Protein AF-A0A382F9M6-F1 (afdb_monomer_lite)

Secondary structure (DSSP, 8-state):
----------TTGGGTS-GGGS----STT--HHHHHHHHHHHHHIIIIIGGGHHHHHTT-HHHHHHHHHHHHHTT--

Sequence (77 aa):
MEQPIQITKTGGRFLVTPITDTNIFTREDFTEEQREIQEMVQGFCTEHIAPVKEELEKKDKDLTFSLLKKIAELGLL

Structure (mmCIF, N/CA/C/O backbone):
data_AF-A0A382F9M6-F1
#
_entry.id   AF-A0A382F9M6-F1
#
loop_
_atom_site.group_PDB
_atom_site.id
_atom_site.type_symbol
_atom_site.label_atom_id
_atom_site.label_alt_id
_atom_site.label_comp_id
_atom_site.label_asym_id
_atom_site.label_entity_id
_atom_site.label_seq_id
_atom_site.pdbx_PDB_ins_code
_atom_site.Cartn_x
_atom_site.Cartn_y
_atom_site.Cartn_z
_atom_site.occupancy
_atom_site.B_iso_or_equiv
_atom_site.auth_seq_id
_atom_site.auth_comp_id
_atom_site.auth_asym_id
_atom_site.auth_atom_id
_atom_site.pdbx_PDB_model_num
ATOM 1 N N . MET A 1 1 ? 29.519 4.127 -37.344 1.00 43.06 1 MET A N 1
ATOM 2 C CA . MET A 1 1 ? 29.311 3.098 -36.307 1.00 43.06 1 MET A CA 1
ATOM 3 C C . MET A 1 1 ? 28.207 3.615 -35.408 1.00 43.06 1 MET A C 1
ATOM 5 O O . MET A 1 1 ? 28.464 4.527 -34.633 1.00 43.06 1 MET A O 1
ATOM 9 N N . GLU A 1 2 ? 26.977 3.146 -35.594 1.00 50.81 2 GLU A N 1
ATOM 10 C CA . GLU A 1 2 ? 25.876 3.495 -34.692 1.00 50.81 2 GLU A CA 1
ATOM 11 C C . GLU A 1 2 ? 26.104 2.748 -33.378 1.00 50.81 2 GLU A C 1
ATOM 13 O O . GLU A 1 2 ? 26.176 1.521 -33.348 1.00 50.81 2 GLU A O 1
ATOM 18 N N . GLN A 1 3 ? 26.350 3.497 -32.307 1.00 53.66 3 GLN A N 1
ATOM 19 C CA . GLN A 1 3 ? 26.486 2.933 -30.969 1.00 53.66 3 GLN A CA 1
ATOM 20 C C . GLN A 1 3 ? 25.111 2.394 -30.539 1.00 53.66 3 GLN A C 1
ATOM 22 O O . GLN A 1 3 ? 24.117 3.103 -30.722 1.00 53.66 3 GLN A O 1
ATOM 27 N N . PRO A 1 4 ? 25.017 1.179 -29.969 1.00 58.16 4 PRO A N 1
ATOM 28 C CA . PRO A 1 4 ? 23.748 0.668 -29.472 1.00 58.16 4 PRO A CA 1
ATOM 29 C C . PRO A 1 4 ? 23.223 1.594 -28.371 1.00 58.16 4 PRO A C 1
ATOM 31 O O . PRO A 1 4 ? 23.952 1.957 -27.445 1.00 58.16 4 PRO A O 1
ATOM 34 N N . ILE A 1 5 ? 21.955 1.995 -28.481 1.00 64.12 5 ILE A N 1
ATOM 35 C CA . ILE A 1 5 ? 21.295 2.844 -27.489 1.00 64.12 5 ILE A CA 1
ATOM 36 C C . ILE A 1 5 ? 21.284 2.080 -26.165 1.00 64.12 5 ILE A C 1
ATOM 38 O O . ILE A 1 5 ? 20.613 1.060 -26.022 1.00 64.12 5 ILE A O 1
ATOM 42 N N . GLN A 1 6 ? 22.034 2.575 -25.184 1.00 61.53 6 GLN A N 1
ATOM 43 C CA . GLN A 1 6 ? 22.056 2.000 -23.847 1.00 61.53 6 GLN A CA 1
ATOM 44 C C . GLN A 1 6 ? 20.649 2.132 -23.234 1.00 61.53 6 GLN A C 1
ATOM 46 O O . GLN A 1 6 ? 20.101 3.236 -23.094 1.00 61.53 6 GLN A O 1
ATOM 51 N N . ILE A 1 7 ? 20.021 0.994 -22.919 1.00 62.44 7 ILE A N 1
ATOM 52 C CA . ILE A 1 7 ? 18.674 0.947 -22.335 1.00 62.44 7 ILE A CA 1
ATOM 53 C C . ILE A 1 7 ? 18.778 1.277 -20.844 1.00 62.44 7 ILE A C 1
ATOM 55 O O . ILE A 1 7 ? 18.722 0.420 -19.968 1.00 62.44 7 ILE A O 1
ATOM 59 N N . THR A 1 8 ? 18.963 2.556 -20.545 1.00 62.59 8 THR A N 1
ATOM 60 C CA . THR A 1 8 ? 18.847 3.095 -19.191 1.00 62.59 8 THR A CA 1
ATOM 61 C C . THR A 1 8 ? 17.365 3.343 -18.911 1.00 62.59 8 THR A C 1
ATOM 63 O O . THR A 1 8 ? 16.711 4.068 -19.672 1.00 62.59 8 THR A O 1
ATOM 66 N N . LYS A 1 9 ? 16.819 2.727 -17.854 1.00 68.25 9 LYS A N 1
ATOM 67 C CA . LYS A 1 9 ? 15.446 2.960 -17.377 1.00 68.25 9 LYS A CA 1
ATOM 68 C C . LYS A 1 9 ? 15.375 4.320 -16.678 1.00 68.25 9 LYS A C 1
ATOM 70 O O . LYS A 1 9 ? 15.493 4.408 -15.461 1.00 68.25 9 LYS A O 1
ATOM 75 N N . THR A 1 10 ? 15.255 5.387 -17.456 1.00 79.00 10 THR A N 1
ATOM 76 C CA . THR A 1 10 ? 15.096 6.758 -16.958 1.00 79.00 10 THR A CA 1
ATOM 77 C C . THR A 1 10 ? 13.644 7.215 -17.099 1.00 79.00 10 THR A C 1
ATOM 79 O O . THR A 1 10 ? 12.955 6.849 -18.054 1.00 79.00 10 THR A O 1
ATOM 82 N N . GLY A 1 11 ? 13.167 8.031 -16.154 1.00 84.31 11 GLY A N 1
ATOM 83 C CA . GLY A 1 11 ? 11.862 8.688 -16.279 1.00 84.31 11 GLY A CA 1
ATOM 84 C C . GLY A 1 11 ? 11.810 9.597 -17.517 1.00 84.31 11 GLY A C 1
ATOM 85 O O . GLY A 1 11 ? 12.816 10.199 -17.883 1.00 84.31 11 GLY A O 1
ATOM 86 N N . GLY A 1 12 ? 10.651 9.680 -18.181 1.00 84.88 12 GLY A N 1
ATOM 87 C CA . GLY A 1 12 ? 10.432 10.554 -19.350 1.00 84.88 12 GLY A CA 1
ATOM 88 C C . GLY A 1 12 ? 10.748 9.942 -20.723 1.00 84.88 12 GLY A C 1
ATOM 89 O O . GLY A 1 12 ? 10.494 10.573 -21.746 1.00 84.88 12 GLY A O 1
ATOM 90 N N . ARG A 1 13 ? 11.245 8.698 -20.779 1.00 84.31 13 ARG A N 1
ATOM 91 C CA . ARG A 1 13 ? 11.603 8.006 -22.035 1.00 84.31 13 ARG A CA 1
ATOM 92 C C . ARG A 1 13 ? 10.424 7.847 -23.014 1.00 84.31 13 ARG A C 1
ATOM 94 O O . ARG A 1 13 ? 10.637 7.850 -24.226 1.00 84.31 13 ARG A O 1
ATOM 101 N N . PHE A 1 14 ? 9.194 7.789 -22.506 1.00 86.38 14 PHE A N 1
ATOM 102 C CA . PHE A 1 14 ? 7.969 7.664 -23.306 1.00 86.38 14 PHE A CA 1
ATOM 103 C C . PHE A 1 14 ? 7.762 8.799 -24.332 1.00 86.38 14 PHE A C 1
ATOM 105 O O . PHE A 1 14 ? 6.987 8.634 -25.264 1.00 86.38 14 PHE A O 1
ATOM 112 N N . LEU A 1 15 ? 8.446 9.943 -24.186 1.00 87.56 15 LEU A N 1
ATOM 113 C CA . LEU A 1 15 ? 8.358 11.071 -25.126 1.00 87.56 15 LEU A CA 1
ATOM 114 C C . LEU A 1 15 ? 9.131 10.848 -26.434 1.00 87.56 15 LEU A C 1
ATOM 116 O O . LEU A 1 15 ? 8.844 11.500 -27.433 1.00 87.56 15 LEU A O 1
ATOM 120 N N . VAL A 1 16 ? 10.146 9.981 -26.413 1.00 87.94 16 VAL A N 1
ATOM 121 C CA . VAL A 1 16 ? 11.119 9.825 -27.512 1.00 87.94 16 VAL A CA 1
ATOM 122 C C . VAL A 1 16 ? 11.267 8.378 -27.983 1.00 87.94 16 VAL A C 1
ATOM 124 O O . VAL A 1 16 ? 12.087 8.099 -28.852 1.00 87.94 16 VAL A O 1
ATOM 127 N N . THR A 1 17 ? 10.502 7.449 -27.405 1.00 82.62 17 THR A N 1
ATOM 128 C CA . THR A 1 17 ? 10.512 6.024 -27.767 1.00 82.62 17 THR A CA 1
ATOM 129 C C . THR A 1 17 ? 9.089 5.517 -27.985 1.00 82.62 17 THR A C 1
ATOM 131 O O . THR A 1 17 ? 8.175 5.994 -27.307 1.00 82.62 17 THR A O 1
ATOM 134 N N . PRO A 1 18 ? 8.877 4.565 -28.913 1.00 86.62 18 PRO A N 1
ATOM 135 C CA . PRO A 1 18 ? 7.585 3.918 -29.075 1.00 86.62 18 PRO A CA 1
ATOM 136 C C . PRO A 1 18 ? 7.131 3.236 -27.783 1.00 86.62 18 PRO A C 1
ATOM 138 O O . PRO A 1 18 ? 7.890 2.530 -27.120 1.00 86.62 18 PRO A O 1
ATOM 141 N N . ILE A 1 19 ? 5.855 3.410 -27.446 1.00 82.62 19 ILE A N 1
ATOM 142 C CA . ILE A 1 19 ? 5.264 2.821 -26.240 1.00 82.62 19 ILE A CA 1
ATOM 143 C C . ILE A 1 19 ? 5.251 1.285 -26.274 1.00 82.62 19 ILE A C 1
ATOM 145 O O . ILE A 1 19 ? 5.335 0.651 -25.229 1.00 82.62 19 ILE A O 1
ATOM 149 N N . THR A 1 20 ? 5.209 0.689 -27.469 1.00 83.44 20 THR A N 1
ATOM 150 C CA . THR A 1 20 ? 5.270 -0.766 -27.686 1.00 83.44 20 THR A CA 1
ATOM 151 C C . THR A 1 20 ? 6.578 -1.388 -27.213 1.00 83.44 20 THR A C 1
ATOM 153 O O . THR A 1 20 ? 6.609 -2.572 -26.897 1.00 83.44 20 THR A O 1
ATOM 156 N N . ASP A 1 21 ? 7.641 -0.588 -27.127 1.00 78.75 21 ASP A N 1
ATOM 157 C CA . ASP A 1 21 ? 8.966 -1.036 -26.694 1.00 78.75 21 ASP A CA 1
ATOM 158 C C . ASP A 1 21 ? 9.139 -0.893 -25.169 1.00 78.75 21 ASP A C 1
ATOM 160 O O . ASP A 1 21 ? 10.226 -1.094 -24.622 1.00 78.75 21 ASP A O 1
ATOM 164 N N . THR A 1 22 ? 8.065 -0.519 -24.466 1.00 78.31 22 THR A N 1
ATOM 165 C CA . THR A 1 22 ? 8.038 -0.294 -23.022 1.00 78.31 22 THR A CA 1
ATOM 166 C C . THR A 1 22 ? 7.203 -1.367 -22.334 1.00 78.31 22 THR A C 1
ATOM 168 O O . THR A 1 22 ? 6.063 -1.619 -22.709 1.00 78.31 22 THR A O 1
ATOM 171 N N . ASN A 1 23 ? 7.744 -1.958 -21.268 1.00 83.94 23 ASN A N 1
ATOM 172 C CA . ASN A 1 23 ? 6.946 -2.779 -20.363 1.00 83.94 23 ASN A CA 1
ATOM 173 C C . ASN A 1 23 ? 6.126 -1.862 -19.438 1.00 83.94 23 ASN A C 1
ATOM 175 O O . ASN A 1 23 ? 6.708 -1.135 -18.627 1.00 83.94 23 ASN A O 1
ATOM 179 N N . ILE A 1 24 ? 4.802 -1.877 -19.584 1.00 88.00 24 ILE A N 1
ATOM 180 C CA . ILE A 1 24 ? 3.869 -1.070 -18.793 1.00 88.00 24 ILE A CA 1
ATOM 181 C C . ILE A 1 24 ? 3.265 -1.973 -17.727 1.00 88.00 24 ILE A C 1
ATOM 183 O O . ILE A 1 24 ? 2.592 -2.936 -18.063 1.00 88.00 24 ILE A O 1
ATOM 187 N N . PHE A 1 25 ? 3.486 -1.637 -16.458 1.00 92.69 25 PHE A N 1
ATOM 188 C CA . PHE A 1 25 ? 2.825 -2.322 -15.353 1.00 92.69 25 PHE A CA 1
ATOM 189 C C . PHE A 1 25 ? 1.369 -1.857 -15.251 1.00 92.69 25 PHE A C 1
ATOM 191 O O . PHE A 1 25 ? 1.094 -0.662 -15.114 1.00 92.69 25 PHE A O 1
ATOM 198 N N . THR A 1 26 ? 0.453 -2.809 -15.333 1.00 94.38 26 THR A N 1
ATOM 199 C CA . THR A 1 26 ? -1.000 -2.639 -15.285 1.00 94.38 26 THR A CA 1
ATOM 200 C C . THR A 1 26 ? -1.582 -3.362 -14.067 1.00 94.38 26 THR A C 1
ATOM 202 O O . THR A 1 26 ? -0.857 -3.983 -13.292 1.00 94.38 26 THR A O 1
ATOM 205 N N . ARG A 1 27 ? -2.898 -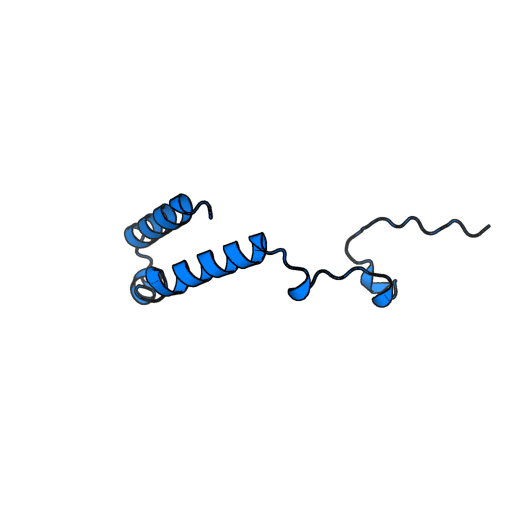3.265 -13.843 1.00 95.19 27 ARG A N 1
ATOM 206 C CA . ARG A 1 27 ? -3.543 -3.984 -12.726 1.00 95.19 27 ARG A CA 1
ATOM 207 C C . ARG A 1 27 ? -3.584 -5.486 -12.964 1.00 95.19 27 ARG A C 1
ATOM 209 O O . ARG A 1 27 ? -3.565 -6.274 -12.023 1.00 95.19 27 ARG A O 1
ATOM 216 N N . GLU A 1 28 ? -3.634 -5.874 -14.226 1.00 96.06 28 GLU A N 1
ATOM 217 C CA . GLU A 1 28 ? -3.608 -7.253 -14.678 1.00 96.06 28 GLU A CA 1
ATOM 218 C C . GLU A 1 28 ? -2.286 -7.940 -14.301 1.00 96.06 28 GLU A C 1
ATOM 220 O O . GLU A 1 28 ? -2.283 -9.148 -14.074 1.00 96.06 28 GLU A O 1
ATOM 225 N N . ASP A 1 29 ? -1.206 -7.168 -14.130 1.00 96.44 29 ASP A N 1
ATOM 226 C CA . ASP A 1 29 ? 0.115 -7.641 -13.694 1.00 96.44 29 ASP A CA 1
ATOM 227 C C . ASP A 1 29 ? 0.248 -7.812 -12.169 1.00 96.44 29 ASP A C 1
ATOM 229 O O . ASP A 1 29 ? 1.320 -8.188 -11.686 1.00 96.44 29 ASP A O 1
ATOM 233 N N . PHE A 1 30 ? -0.798 -7.513 -11.388 1.00 97.50 30 PHE A N 1
ATOM 234 C CA . PHE A 1 30 ? -0.735 -7.644 -9.932 1.00 97.50 30 PHE A CA 1
ATOM 235 C C . PHE A 1 30 ? -0.52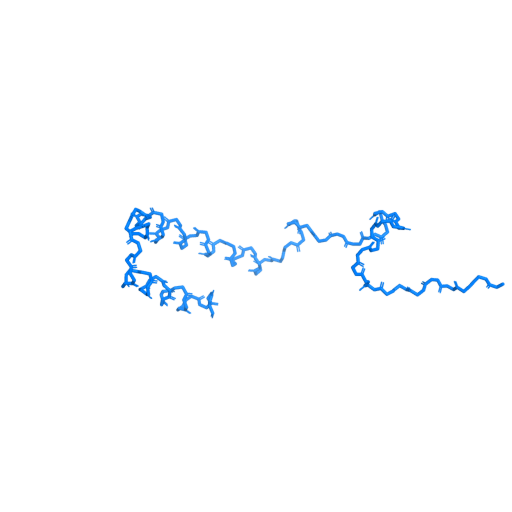6 -9.099 -9.513 1.00 97.50 30 PHE A C 1
ATOM 237 O O . PHE A 1 30 ? -1.203 -10.004 -10.008 1.00 97.50 30 PHE A O 1
ATOM 244 N N . THR A 1 31 ? 0.373 -9.306 -8.552 1.00 98.00 31 THR A N 1
ATOM 245 C CA . THR A 1 31 ? 0.555 -10.611 -7.910 1.00 98.00 31 THR A CA 1
ATOM 246 C C . THR A 1 31 ? -0.645 -10.953 -7.028 1.00 98.00 31 THR A C 1
ATOM 248 O O . THR A 1 31 ? -1.397 -10.071 -6.613 1.00 98.00 31 THR A O 1
ATOM 251 N N . GLU A 1 32 ? -0.807 -12.233 -6.693 1.00 97.75 32 GLU A N 1
ATOM 252 C CA . GLU A 1 32 ? -1.857 -12.664 -5.760 1.00 97.75 32 GLU A CA 1
ATOM 253 C C . GLU A 1 32 ? -1.712 -11.983 -4.394 1.00 97.75 32 GLU A C 1
ATOM 255 O O . GLU A 1 32 ? -2.677 -11.426 -3.891 1.00 97.75 32 GLU A O 1
ATOM 260 N N . GLU A 1 33 ? -0.492 -11.870 -3.864 1.00 97.44 33 GLU A N 1
ATOM 261 C CA . GLU A 1 33 ? -0.226 -11.129 -2.620 1.00 97.44 33 GLU A CA 1
ATOM 262 C C . GLU A 1 33 ? -0.678 -9.656 -2.704 1.00 97.44 33 GLU A C 1
ATOM 264 O O . GLU A 1 33 ? -1.294 -9.126 -1.782 1.00 97.44 33 GLU A O 1
ATOM 269 N N . GLN A 1 34 ? -0.436 -8.978 -3.833 1.00 97.69 34 GLN A N 1
ATOM 270 C CA . GLN A 1 34 ? -0.899 -7.599 -4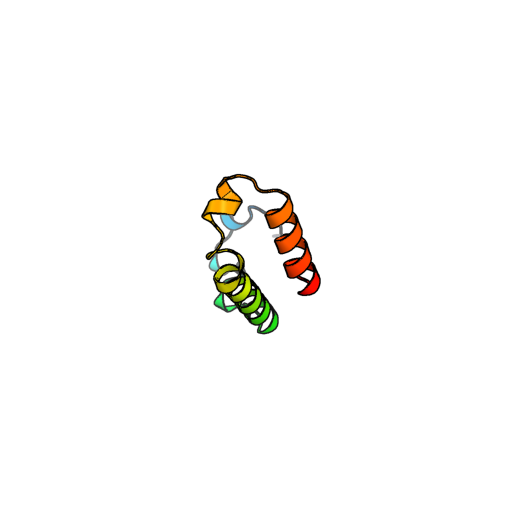.034 1.00 97.69 34 GLN A CA 1
ATOM 271 C C . GLN A 1 34 ? -2.432 -7.502 -4.072 1.00 97.69 34 GLN A C 1
ATOM 273 O O . GLN A 1 34 ? -2.996 -6.509 -3.603 1.00 97.69 34 GLN A O 1
ATOM 278 N N . ARG A 1 35 ? -3.113 -8.520 -4.614 1.00 97.75 35 ARG A N 1
ATOM 279 C CA . ARG A 1 35 ? -4.581 -8.609 -4.627 1.00 97.75 35 ARG A CA 1
ATOM 280 C C . ARG A 1 35 ? -5.136 -8.883 -3.232 1.00 97.75 35 ARG A C 1
ATOM 282 O O . ARG A 1 35 ? -6.072 -8.203 -2.825 1.00 97.75 35 ARG A O 1
ATOM 289 N N . GLU A 1 36 ? -4.515 -9.777 -2.473 1.00 97.12 36 GLU A N 1
ATOM 290 C CA . GLU A 1 36 ? -4.885 -10.067 -1.083 1.00 97.12 36 GLU A CA 1
ATOM 291 C C . GLU A 1 36 ? -4.760 -8.818 -0.195 1.00 97.12 36 GLU A C 1
ATOM 293 O O . GLU A 1 36 ? -5.674 -8.496 0.566 1.00 97.12 36 GLU A O 1
ATOM 298 N N . ILE A 1 37 ? -3.677 -8.044 -0.344 1.00 96.75 37 ILE A N 1
ATOM 299 C CA . ILE A 1 37 ? -3.512 -6.761 0.360 1.00 96.75 37 ILE A CA 1
ATOM 300 C C . ILE A 1 37 ? -4.626 -5.780 -0.034 1.00 96.75 37 ILE A C 1
ATOM 302 O O . ILE A 1 37 ? -5.183 -5.098 0.829 1.00 96.75 37 ILE A O 1
ATOM 306 N N . GLN A 1 38 ? -4.983 -5.707 -1.322 1.00 97.00 38 GLN A N 1
ATOM 307 C CA . GLN A 1 38 ? -6.084 -4.859 -1.785 1.00 97.00 38 GLN A CA 1
ATOM 308 C C . GLN A 1 38 ? -7.411 -5.246 -1.116 1.00 97.00 38 GLN A C 1
ATOM 310 O O . GLN A 1 38 ? -8.129 -4.364 -0.642 1.00 97.00 38 GLN A O 1
ATOM 315 N N . GLU A 1 39 ? -7.735 -6.537 -1.070 1.00 97.31 39 GLU A N 1
ATOM 316 C CA . GLU A 1 39 ? -8.956 -7.049 -0.442 1.00 97.31 39 GLU A CA 1
ATOM 317 C C . GLU A 1 39 ? -8.987 -6.753 1.059 1.00 97.31 39 GLU A C 1
ATOM 319 O O . GLU A 1 39 ? -9.998 -6.265 1.567 1.00 97.31 39 GLU A O 1
ATOM 324 N N . MET A 1 40 ? -7.864 -6.943 1.756 1.00 96.88 40 MET A N 1
ATOM 325 C CA . MET A 1 40 ? -7.734 -6.628 3.180 1.00 96.88 40 MET A CA 1
ATOM 326 C C . MET A 1 40 ? -7.983 -5.139 3.462 1.00 96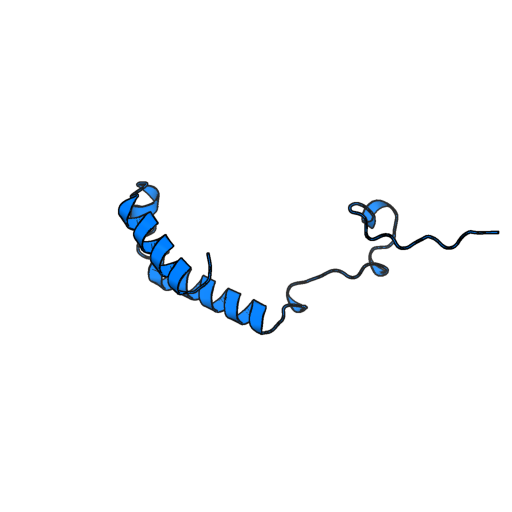.88 40 MET A C 1
ATOM 328 O O . MET A 1 40 ? -8.775 -4.793 4.343 1.00 96.88 40 MET A O 1
ATOM 332 N N . VAL A 1 41 ? -7.356 -4.245 2.690 1.00 97.19 41 VAL A N 1
ATOM 333 C CA . VAL A 1 41 ? -7.549 -2.790 2.820 1.00 97.19 41 VAL A CA 1
ATOM 334 C C . VAL A 1 41 ? -8.993 -2.403 2.498 1.00 97.19 41 VAL A C 1
ATOM 336 O O . VAL A 1 41 ? -9.590 -1.579 3.193 1.00 97.19 41 VAL A O 1
ATOM 339 N N . GLN A 1 42 ? -9.582 -2.995 1.457 1.00 97.75 42 GLN A N 1
ATOM 340 C CA . GLN A 1 42 ? -10.958 -2.709 1.060 1.00 97.75 42 GLN A CA 1
ATOM 341 C C . GLN A 1 42 ? -11.970 -3.163 2.121 1.00 97.75 42 GLN A C 1
ATOM 343 O O . GLN A 1 42 ? -12.905 -2.413 2.425 1.00 97.75 42 GLN A O 1
ATOM 348 N N . GLY A 1 43 ? -11.762 -4.341 2.715 1.00 97.69 43 GLY A N 1
ATOM 349 C CA . GLY A 1 43 ? -12.547 -4.840 3.842 1.00 97.69 43 GLY A CA 1
ATOM 350 C C . GLY A 1 43 ? -12.459 -3.898 5.039 1.00 97.69 43 GLY A C 1
ATOM 351 O O . GLY A 1 43 ? -13.485 -3.410 5.512 1.00 97.69 43 GLY A O 1
ATOM 352 N N . PHE A 1 44 ? -11.242 -3.518 5.445 1.00 97.44 44 PHE A N 1
ATOM 353 C CA . PHE A 1 44 ? -11.032 -2.582 6.552 1.00 97.44 44 PHE A CA 1
ATOM 354 C C . PHE A 1 44 ? -11.743 -1.238 6.326 1.00 97.44 44 PHE A C 1
ATOM 356 O O . PHE A 1 44 ? -12.435 -0.728 7.210 1.00 97.44 44 PHE A O 1
ATOM 363 N N . CYS A 1 45 ? -11.630 -0.667 5.126 1.00 97.25 45 CYS A N 1
ATOM 364 C CA . CYS A 1 45 ? -12.319 0.573 4.777 1.00 97.25 45 CYS A CA 1
ATOM 365 C C . CYS A 1 45 ? -13.847 0.435 4.850 1.00 97.25 45 CYS A C 1
ATOM 367 O O . CYS A 1 45 ? -14.522 1.333 5.354 1.00 97.25 45 CYS A O 1
ATOM 369 N N . THR A 1 46 ? -14.395 -0.678 4.368 1.00 97.94 46 THR A N 1
ATOM 370 C CA . THR A 1 46 ? -15.847 -0.906 4.326 1.00 97.94 46 THR A CA 1
ATOM 371 C C . THR A 1 46 ? -16.424 -1.139 5.721 1.00 97.94 46 THR A C 1
ATOM 373 O O . THR A 1 46 ? -17.465 -0.581 6.057 1.00 97.94 46 THR A O 1
ATOM 376 N N . GLU A 1 47 ? -15.740 -1.925 6.548 1.00 97.12 47 GLU A N 1
ATOM 377 C CA . GLU A 1 47 ? -16.244 -2.362 7.852 1.00 97.12 47 GLU A CA 1
ATOM 378 C C . GLU A 1 47 ? -15.908 -1.396 8.992 1.00 97.12 47 GLU A C 1
ATOM 380 O O . GLU A 1 47 ? -16.667 -1.292 9.956 1.00 97.12 47 GLU A O 1
ATOM 385 N N . HIS A 1 48 ? -14.780 -0.683 8.908 1.00 95.50 48 HIS A N 1
ATOM 386 C CA . HIS A 1 48 ? -14.286 0.141 10.014 1.00 95.50 48 HIS A CA 1
ATOM 387 C C . HIS A 1 48 ? -14.249 1.636 9.719 1.00 95.50 48 HIS A C 1
ATOM 389 O O . HIS A 1 48 ? -14.429 2.411 10.652 1.00 95.50 48 HIS A O 1
ATOM 395 N N . ILE A 1 49 ? -14.030 2.055 8.468 1.00 95.81 49 ILE A N 1
ATOM 396 C CA . ILE A 1 49 ? -13.931 3.482 8.117 1.00 95.81 49 ILE A CA 1
ATOM 397 C C . ILE A 1 49 ? -15.282 4.044 7.678 1.00 95.81 49 ILE A C 1
ATOM 399 O O . ILE A 1 49 ? -15.713 5.073 8.195 1.00 95.81 49 ILE A O 1
ATOM 403 N N . ALA A 1 50 ? -15.969 3.379 6.745 1.00 97.12 50 ALA A N 1
ATOM 404 C CA . ALA A 1 50 ? -17.232 3.866 6.193 1.00 97.12 50 ALA A CA 1
ATOM 405 C C . ALA A 1 50 ? -18.318 4.135 7.259 1.00 97.12 50 ALA A C 1
ATOM 407 O O . ALA A 1 50 ? -18.963 5.181 7.154 1.00 97.12 50 ALA A O 1
ATOM 408 N N . PRO A 1 51 ? -18.500 3.295 8.303 1.00 96.94 51 PRO A N 1
ATOM 409 C CA . PRO A 1 51 ? -19.531 3.526 9.317 1.00 96.94 51 PRO A CA 1
ATOM 410 C C . PRO A 1 51 ? -19.280 4.736 10.221 1.00 96.94 51 PRO A C 1
ATOM 412 O O . PRO A 1 51 ? -20.228 5.252 10.797 1.00 96.94 51 PRO A O 1
ATOM 415 N N . VAL A 1 52 ? -18.025 5.176 10.359 1.00 96.06 52 VAL A N 1
ATOM 416 C CA . VAL A 1 52 ? -17.611 6.259 11.278 1.00 96.06 52 VAL A CA 1
ATOM 417 C C . VAL A 1 52 ? -17.071 7.480 10.530 1.00 96.06 52 VAL A C 1
ATOM 419 O O . VAL A 1 52 ? -16.323 8.301 11.069 1.00 96.06 52 VAL A O 1
ATOM 422 N N . LYS A 1 53 ? -17.398 7.581 9.238 1.00 95.00 53 LYS A N 1
ATOM 423 C CA . LYS A 1 53 ? -16.885 8.624 8.352 1.00 95.00 53 LYS A CA 1
ATOM 424 C C . LYS A 1 53 ? -17.239 10.024 8.858 1.00 95.00 53 LYS A C 1
ATOM 426 O O . LYS A 1 53 ? -16.390 10.907 8.827 1.00 95.00 53 LYS A O 1
ATOM 431 N N . GLU A 1 54 ? -18.467 10.242 9.322 1.00 95.12 54 GLU A N 1
ATOM 432 C CA . GLU A 1 54 ? -18.913 11.567 9.775 1.00 95.12 54 GLU A CA 1
ATOM 433 C C . GLU A 1 54 ? -18.173 12.036 11.035 1.00 95.12 54 GLU A C 1
ATOM 435 O O . GLU A 1 54 ? -17.882 13.220 11.198 1.00 95.12 54 GLU A O 1
ATOM 440 N N . GLU A 1 55 ? -17.844 11.114 11.932 1.00 94.12 55 GLU A N 1
ATOM 441 C CA . GLU A 1 55 ? -17.054 11.352 13.134 1.00 94.12 55 GLU A CA 1
ATOM 442 C C . GLU A 1 55 ? -15.590 11.641 12.792 1.00 94.12 55 GLU A C 1
ATOM 444 O O . GLU A 1 55 ? -14.991 12.553 13.366 1.00 94.12 55 GLU A O 1
ATOM 449 N N . LEU A 1 56 ? -15.033 10.937 11.804 1.00 93.75 56 LEU A N 1
ATOM 450 C CA . LEU A 1 56 ? -13.700 11.225 11.274 1.00 93.75 56 LEU A CA 1
ATOM 451 C C . LEU A 1 56 ? -13.605 12.639 10.680 1.00 93.75 56 LEU A C 1
ATOM 453 O O . LEU A 1 56 ? -12.627 13.342 10.939 1.00 93.75 56 LEU A O 1
ATOM 457 N N . GLU A 1 57 ? -14.631 13.106 9.962 1.00 94.62 57 GLU A N 1
ATOM 458 C CA . GLU A 1 57 ? -14.683 14.475 9.413 1.00 94.62 57 GLU A CA 1
ATOM 459 C C . GLU A 1 57 ? -14.685 15.556 10.509 1.00 94.62 57 GLU A C 1
ATOM 461 O O . GLU A 1 57 ? -14.174 16.663 10.312 1.00 94.62 57 GLU A O 1
ATOM 466 N N . LYS A 1 58 ? -15.177 15.234 11.715 1.00 96.62 58 LYS A N 1
ATOM 467 C CA . LYS A 1 58 ? -15.093 16.116 12.896 1.00 96.62 58 LYS A CA 1
ATOM 468 C C . LYS A 1 58 ? -13.682 16.185 13.492 1.00 96.62 58 LYS A C 1
ATOM 470 O O . LYS A 1 58 ? -13.472 16.904 14.468 1.00 96.62 58 LYS A O 1
ATOM 475 N N . LYS A 1 59 ? -12.706 15.494 12.891 1.00 92.88 59 LYS A N 1
ATOM 476 C CA . LYS A 1 59 ? -11.303 15.419 13.322 1.00 92.88 59 LYS A CA 1
ATOM 477 C C . LYS A 1 59 ? -11.147 14.832 14.722 1.00 92.88 59 LYS A C 1
ATOM 479 O O . LYS A 1 59 ? -10.277 15.266 15.484 1.00 92.88 59 LYS A O 1
ATOM 484 N N . ASP A 1 60 ? -11.979 13.848 15.050 1.00 94.00 60 ASP A N 1
ATOM 485 C CA . ASP A 1 60 ? -11.837 13.084 16.283 1.00 94.00 60 ASP A CA 1
ATOM 486 C C . ASP A 1 60 ? -10.495 12.331 16.271 1.00 94.00 60 ASP A C 1
ATOM 488 O O . ASP A 1 60 ? -10.266 11.385 15.505 1.00 94.00 60 ASP A O 1
ATOM 492 N N . LYS A 1 61 ? -9.568 12.804 17.108 1.00 93.94 61 LYS A N 1
ATOM 493 C CA . LYS A 1 61 ? -8.211 12.262 17.193 1.00 93.94 61 LYS A CA 1
ATOM 494 C C . LYS A 1 61 ? -8.198 10.881 17.824 1.00 93.94 61 LYS A C 1
ATOM 496 O O . LYS A 1 61 ? -7.426 10.043 17.370 1.00 93.94 61 LYS A O 1
ATOM 501 N N . ASP A 1 62 ? -9.029 10.637 18.830 1.00 96.38 62 ASP A N 1
ATOM 502 C CA . ASP A 1 62 ? -9.034 9.368 19.554 1.00 96.38 62 ASP A C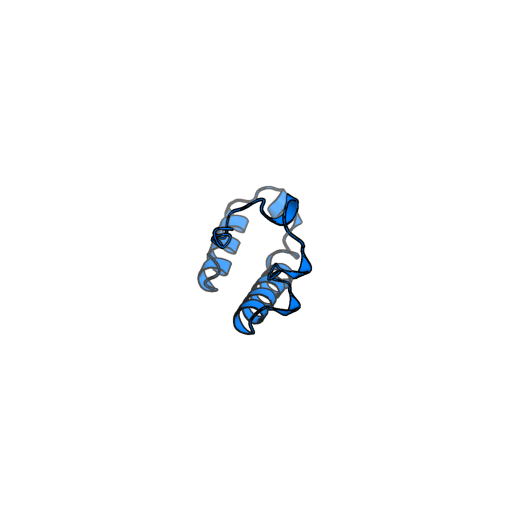A 1
ATOM 503 C C . ASP A 1 62 ? -9.559 8.249 18.652 1.00 96.38 62 ASP A C 1
ATOM 505 O O . ASP A 1 62 ? -8.952 7.176 18.569 1.00 96.38 62 ASP A O 1
ATOM 509 N N . LEU A 1 63 ? -10.611 8.536 17.878 1.00 95.50 63 LEU A N 1
ATOM 510 C CA . LEU A 1 63 ? -11.107 7.643 16.832 1.00 95.50 63 LEU A CA 1
ATOM 511 C C . LEU A 1 63 ? -10.043 7.385 15.757 1.00 95.50 63 LEU A C 1
ATOM 513 O O . LEU A 1 63 ? -9.789 6.232 15.404 1.00 95.50 63 LEU A O 1
ATOM 517 N N . THR A 1 64 ? -9.379 8.438 15.275 1.00 95.44 64 THR A N 1
ATOM 518 C CA . THR A 1 64 ? -8.318 8.314 14.263 1.00 95.44 64 THR A CA 1
ATOM 519 C C . THR A 1 64 ? -7.165 7.441 14.768 1.00 95.44 64 THR A C 1
ATOM 521 O O . THR A 1 64 ? -6.740 6.518 14.076 1.00 95.44 64 THR A O 1
ATOM 524 N N . PHE A 1 65 ? -6.677 7.675 15.991 1.00 96.50 65 PHE A N 1
ATOM 525 C CA . PHE A 1 65 ? -5.617 6.864 16.594 1.00 96.50 65 PHE A CA 1
ATOM 526 C C . PHE A 1 65 ? -6.048 5.414 16.815 1.00 96.50 65 PHE A C 1
ATOM 528 O O . PHE A 1 65 ? -5.244 4.507 16.614 1.00 96.50 65 PHE A O 1
ATOM 535 N N . SER A 1 66 ? -7.298 5.183 17.217 1.00 96.75 66 SER A N 1
ATOM 536 C CA . SER A 1 66 ? -7.852 3.835 17.368 1.00 96.75 66 SER A CA 1
ATOM 537 C C . SER A 1 66 ? -7.838 3.072 16.041 1.00 96.75 66 SER A C 1
ATOM 539 O O . SER A 1 66 ? -7.351 1.945 15.981 1.00 96.75 66 SER A O 1
ATOM 541 N N . LEU A 1 67 ? -8.288 3.703 14.955 1.00 96.62 67 LEU A N 1
ATOM 542 C CA . LEU A 1 67 ? -8.283 3.103 13.619 1.00 96.62 67 LEU A CA 1
ATOM 543 C C . LEU A 1 67 ? -6.860 2.869 13.094 1.00 96.62 67 LEU A C 1
ATOM 545 O O . LEU A 1 67 ? -6.592 1.802 12.545 1.00 96.62 67 LEU A O 1
ATOM 549 N N . LEU A 1 68 ? -5.936 3.808 13.329 1.00 96.31 68 LEU A N 1
ATOM 550 C CA . LEU A 1 68 ? -4.520 3.647 12.983 1.00 96.31 68 LEU A CA 1
ATOM 551 C C . LEU A 1 68 ? -3.863 2.479 13.733 1.00 96.31 68 LEU A C 1
ATOM 553 O O . LEU A 1 68 ? -3.075 1.742 13.154 1.00 96.31 68 LEU A O 1
ATOM 557 N N . LYS A 1 69 ? -4.203 2.255 15.006 1.00 96.81 69 LYS A N 1
ATOM 558 C CA . LYS A 1 69 ? -3.714 1.075 15.736 1.00 96.81 69 LYS A CA 1
ATOM 559 C C . LYS A 1 69 ? -4.226 -0.224 15.117 1.00 96.81 69 LYS A C 1
ATOM 561 O O . LYS A 1 69 ? -3.435 -1.133 14.906 1.00 96.81 69 LYS A O 1
ATOM 566 N N . LYS A 1 70 ? -5.513 -0.290 14.763 1.00 95.88 70 LYS A N 1
ATOM 567 C CA . LYS A 1 70 ? -6.098 -1.490 14.143 1.00 95.88 70 LYS A CA 1
ATOM 568 C C . LYS A 1 70 ? -5.458 -1.826 12.796 1.00 95.88 70 LYS A C 1
ATOM 570 O O . LYS A 1 70 ? -5.156 -2.981 12.538 1.00 95.88 70 LYS A O 1
ATOM 575 N N . ILE A 1 71 ? -5.224 -0.831 11.940 1.00 96.06 71 ILE A N 1
ATOM 576 C CA . ILE A 1 71 ? -4.586 -1.066 10.635 1.00 96.06 71 ILE A CA 1
ATOM 577 C C . ILE A 1 71 ? -3.085 -1.404 10.782 1.00 96.06 71 ILE A C 1
ATOM 579 O O . ILE A 1 71 ? -2.561 -2.179 9.986 1.00 96.06 71 ILE A O 1
ATOM 583 N N . ALA A 1 72 ? -2.410 -0.931 11.842 1.00 95.88 72 ALA A N 1
ATOM 584 C CA . ALA A 1 72 ? -1.056 -1.380 12.192 1.00 95.88 72 ALA A CA 1
ATOM 585 C C . ALA A 1 72 ? -1.016 -2.854 12.633 1.00 95.88 72 ALA A C 1
ATOM 587 O O . ALA A 1 72 ? -0.102 -3.579 12.254 1.00 95.88 72 ALA A O 1
ATOM 588 N N . GLU A 1 73 ? -2.010 -3.321 13.395 1.00 95.56 73 GLU A N 1
ATOM 589 C CA . GLU A 1 73 ? -2.129 -4.737 13.788 1.00 95.56 73 GLU A CA 1
ATOM 590 C C . GLU A 1 73 ? -2.330 -5.668 12.579 1.00 95.56 73 GLU A C 1
ATOM 592 O O . GLU A 1 73 ? -1.929 -6.829 12.627 1.00 95.56 73 GLU A O 1
ATOM 597 N N . LEU A 1 74 ? -2.888 -5.149 11.478 1.00 93.56 74 LEU A N 1
ATOM 598 C CA . LEU A 1 74 ? -3.003 -5.847 10.192 1.00 93.56 74 LEU A CA 1
ATOM 599 C C . LEU A 1 74 ? -1.710 -5.812 9.354 1.00 93.56 74 LEU A C 1
ATOM 601 O O . LEU A 1 74 ? -1.670 -6.403 8.279 1.00 93.56 74 LEU A O 1
ATOM 605 N N . GLY A 1 75 ? -0.657 -5.129 9.817 1.00 94.06 75 GLY A N 1
ATOM 606 C CA . GLY A 1 75 ? 0.613 -4.998 9.094 1.00 94.06 75 GLY A CA 1
ATOM 607 C C . GLY A 1 75 ? 0.570 -4.021 7.915 1.00 94.06 75 GLY A C 1
ATOM 608 O O . GLY A 1 75 ? 1.406 -4.103 7.020 1.00 94.06 75 GLY A O 1
ATOM 609 N N . LEU A 1 76 ? -0.405 -3.107 7.898 1.00 92.50 76 LEU A N 1
ATOM 610 C CA . LEU A 1 76 ? -0.639 -2.151 6.809 1.00 92.50 76 LEU A CA 1
ATOM 611 C C . LEU A 1 76 ? -0.071 -0.742 7.104 1.00 92.50 76 LEU A C 1
ATOM 613 O O . LEU A 1 76 ? -0.402 0.212 6.394 1.00 92.50 76 LEU A O 1
ATOM 617 N N . LEU A 1 77 ? 0.761 -0.604 8.146 1.00 90.56 77 LEU A N 1
ATOM 618 C CA . LEU A 1 77 ? 1.480 0.620 8.539 1.00 90.56 77 LE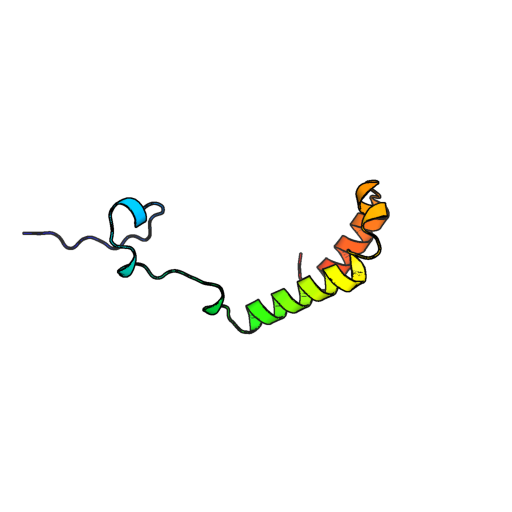U A CA 1
ATOM 619 C C . LEU A 1 77 ? 2.953 0.352 8.848 1.00 90.56 77 LEU A C 1
ATOM 621 O O . LEU A 1 77 ? 3.256 -0.747 9.362 1.00 90.56 77 LEU A O 1
#

Organism: NCBI:txid408172

InterPro domains:
  IPR009100 Acyl-CoA dehydrogenase/oxidase, N-terminal and middle domain superfamily [SSF56645] (24-77)
  IPR013786 Acyl-CoA dehydrogenase/oxidase, N-terminal [PF02771] (31-77)
  IPR037069 Acyl-CoA dehydrogenase/oxidase, N-terminal domain superfamily [G3DSA:1.10.540.10] (1-77)

Foldseek 3Di:
DDDPDPPDPDPPCVVPDPPVVDDDDDPVNDDPVNVVVVVVVVVLCVPQVVVCVVVVVVVPPVSVVVSVVVCVVVVND

Radius of gyration: 21.36 Å; chains: 1; bounding box: 49×29×56 Å

pLDDT: mean 89.19, std 12.58, range [43.06, 98.0]